Protein AF-A0A1W1HE31-F1 (afdb_monomer)

Mean predicted aligned error: 16.18 Å

Sequence (162 aa):
MKKTIINVISLLFVLGFSGVALGATLNSGVHISDYPSPNDWETTVEGMLTGVDLVFIAKEEFDDDVKSGKSKLSQLVYYYTVKAGNDFALYEISGGLYDVSWANETIKNPNNTNNNLKDVSHVTFWGIPTPTNPVPIPASVLLLGSGLIGVVGLGKKRKESA

Organism: NCBI:txid1246637

Secondary structure (DSSP, 8-state):
-HHHHHHHHHHHHHHHHHTSSSSSSS-----------TT-----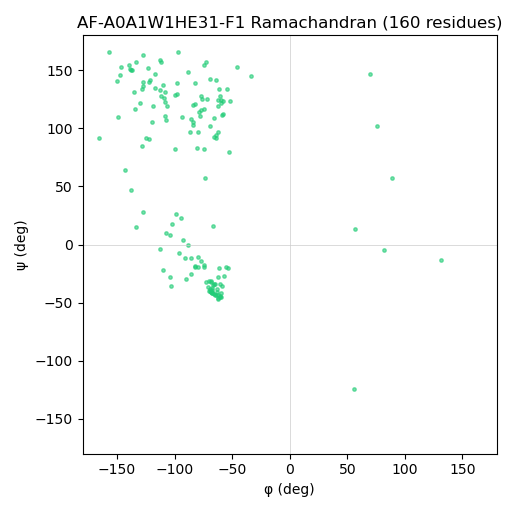-----TT-----------STT--EEEEEEEEEEEEEEEEETTEEEEEEEEEEEEEEEEE-TT-B-TT-SS--BPPEEEEEEEE-----SPPPPPHHHHHHHHHHHHHHHHHHHTTS--

Structure (mmCIF, N/CA/C/O backbone):
data_AF-A0A1W1HE31-F1
#
_entry.id   AF-A0A1W1HE31-F1
#
loop_
_atom_site.group_PDB
_atom_site.id
_atom_site.type_symbol
_atom_site.label_atom_id
_atom_site.label_alt_id
_atom_site.label_comp_id
_atom_site.label_asym_id
_atom_site.label_entity_id
_atom_site.label_seq_id
_atom_site.pdbx_PDB_ins_code
_atom_site.Cartn_x
_atom_site.Cartn_y
_atom_site.Cartn_z
_atom_site.occupancy
_atom_site.B_iso_or_equiv
_atom_site.auth_seq_id
_atom_site.auth_comp_id
_atom_site.auth_asym_id
_atom_site.auth_atom_id
_atom_site.pdbx_PDB_model_num
ATOM 1 N N . MET A 1 1 ? -51.833 -4.818 19.720 1.00 56.28 1 MET A N 1
ATOM 2 C CA . MET A 1 1 ? -50.991 -3.624 19.459 1.00 56.28 1 MET A CA 1
ATOM 3 C C . MET A 1 1 ? -49.615 -3.656 20.130 1.00 56.28 1 MET A C 1
ATOM 5 O O . MET A 1 1 ? -48.650 -3.334 19.456 1.00 56.28 1 MET A O 1
ATOM 9 N N . LYS A 1 2 ? -49.461 -4.081 21.398 1.00 58.66 2 LYS A N 1
ATOM 10 C CA . LYS A 1 2 ? -48.144 -4.069 22.084 1.00 58.66 2 LYS A CA 1
ATOM 11 C C . LYS A 1 2 ? -47.050 -4.936 21.427 1.00 58.66 2 LYS A C 1
ATOM 13 O O . LYS A 1 2 ? -45.895 -4.537 21.418 1.00 58.66 2 LYS A O 1
ATOM 18 N N . LYS A 1 3 ? -47.404 -6.081 20.829 1.00 65.06 3 LYS A N 1
ATOM 19 C CA . LYS A 1 3 ? -46.437 -6.972 20.150 1.00 65.06 3 LYS A CA 1
ATOM 20 C C . LYS A 1 3 ? -45.878 -6.384 18.846 1.00 65.06 3 LYS A C 1
ATOM 22 O O . LYS A 1 3 ? -44.723 -6.611 18.518 1.00 65.06 3 LYS A O 1
ATOM 27 N N . THR A 1 4 ? -46.672 -5.585 18.138 1.00 70.06 4 THR A N 1
ATOM 28 C CA . THR A 1 4 ? -46.269 -4.964 16.869 1.00 70.06 4 THR A CA 1
ATOM 29 C C . THR A 1 4 ? -45.229 -3.864 17.089 1.00 70.06 4 THR A C 1
ATOM 31 O O . THR A 1 4 ? -44.281 -3.757 16.324 1.00 70.06 4 THR A O 1
ATOM 34 N N . ILE A 1 5 ? -45.352 -3.102 18.182 1.00 79.19 5 ILE A N 1
ATOM 35 C CA . ILE A 1 5 ? -44.411 -2.027 18.535 1.00 79.19 5 ILE A CA 1
ATOM 36 C C . ILE A 1 5 ? -43.026 -2.591 18.895 1.00 79.19 5 ILE A C 1
ATOM 38 O O . ILE A 1 5 ? -42.015 -2.031 18.485 1.00 79.19 5 ILE A O 1
ATOM 42 N N . ILE A 1 6 ? -42.969 -3.728 19.598 1.00 79.25 6 ILE A N 1
ATOM 43 C CA . ILE A 1 6 ? -41.698 -4.368 19.983 1.00 79.25 6 ILE A CA 1
ATOM 44 C C . ILE A 1 6 ? -40.931 -4.857 18.745 1.00 79.25 6 ILE A C 1
ATOM 46 O O . ILE A 1 6 ? -39.733 -4.610 18.632 1.00 79.25 6 ILE A O 1
ATOM 50 N N . ASN A 1 7 ? -41.624 -5.458 17.772 1.00 72.44 7 ASN A N 1
ATOM 51 C CA . ASN A 1 7 ? -40.980 -5.945 16.549 1.00 72.44 7 ASN A CA 1
ATOM 52 C C . ASN A 1 7 ? -40.432 -4.808 15.668 1.00 72.44 7 ASN A C 1
ATOM 54 O O . ASN A 1 7 ? -39.374 -4.965 15.063 1.00 72.44 7 ASN A O 1
ATOM 58 N N . VAL A 1 8 ? -41.107 -3.654 15.622 1.00 75.50 8 VAL A N 1
ATOM 59 C CA . VAL A 1 8 ? -40.638 -2.484 14.853 1.00 75.50 8 VAL A CA 1
ATOM 60 C C . VAL A 1 8 ? -39.387 -1.862 15.484 1.00 75.50 8 VAL A C 1
ATOM 62 O O . VAL A 1 8 ? -38.461 -1.489 14.766 1.00 75.50 8 VAL A O 1
ATOM 65 N N . ILE A 1 9 ? -39.311 -1.809 16.818 1.00 75.62 9 ILE A N 1
ATOM 66 C CA . ILE A 1 9 ? -38.134 -1.286 17.530 1.00 75.62 9 ILE A CA 1
ATOM 67 C C . ILE A 1 9 ? -36.919 -2.205 17.333 1.00 75.62 9 ILE A C 1
ATOM 69 O O . ILE A 1 9 ? -35.824 -1.709 17.072 1.00 75.62 9 ILE A O 1
ATOM 73 N N . SER A 1 10 ? -37.099 -3.530 17.383 1.00 67.69 10 SER A N 1
ATOM 74 C CA . SER A 1 10 ? -36.009 -4.477 17.106 1.00 67.69 10 SER A CA 1
ATOM 75 C C . SER A 1 10 ? -35.494 -4.381 15.666 1.00 67.69 10 SER A C 1
ATOM 77 O O . SER A 1 10 ? -34.286 -4.446 15.458 1.00 67.69 10 SER A O 1
ATOM 79 N N . LEU A 1 11 ? -36.373 -4.166 14.679 1.00 69.44 11 LEU A N 1
ATOM 80 C CA . LEU A 1 11 ? -35.968 -4.018 13.276 1.00 69.44 11 LEU A CA 1
ATOM 81 C C . LEU A 1 11 ? -35.155 -2.732 13.041 1.00 69.44 1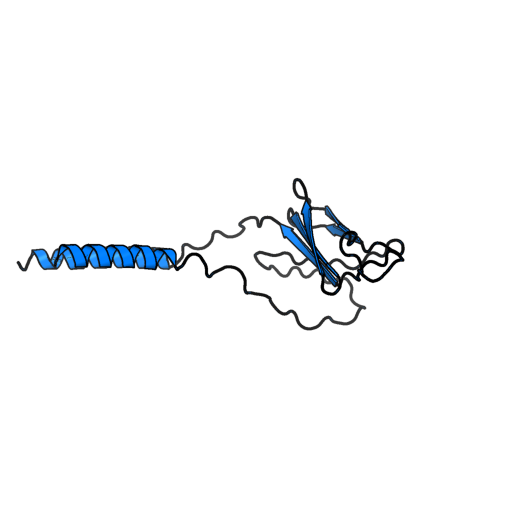1 LEU A C 1
ATOM 83 O O . LEU A 1 11 ? -34.143 -2.760 12.344 1.00 69.44 11 LEU A O 1
ATOM 87 N N . LEU A 1 12 ? -35.552 -1.619 13.669 1.00 68.44 12 LEU A N 1
ATOM 88 C CA . LEU A 1 12 ? -34.818 -0.349 13.596 1.00 68.44 12 LEU A CA 1
ATOM 89 C C . LEU A 1 12 ? -33.441 -0.428 14.267 1.00 68.44 12 LEU A C 1
ATOM 91 O O . LEU A 1 12 ? -32.493 0.181 13.778 1.00 68.44 12 LEU A O 1
ATOM 95 N N . PHE A 1 13 ? -33.303 -1.207 15.343 1.00 66.94 13 PHE A N 1
ATOM 96 C CA . PHE A 1 13 ? -32.012 -1.408 16.007 1.00 66.94 13 PHE A CA 1
ATOM 97 C C . PHE A 1 13 ? -31.039 -2.221 15.140 1.00 66.94 13 PHE A C 1
ATOM 99 O O . PHE A 1 13 ? -29.862 -1.882 15.056 1.00 66.94 13 PHE A O 1
ATOM 106 N N . VAL A 1 14 ? -31.527 -3.251 14.440 1.00 65.19 14 VAL A N 1
ATOM 107 C CA . VAL A 1 14 ? -30.702 -4.056 13.522 1.00 65.19 14 VAL A CA 1
ATOM 108 C C . VAL A 1 14 ? 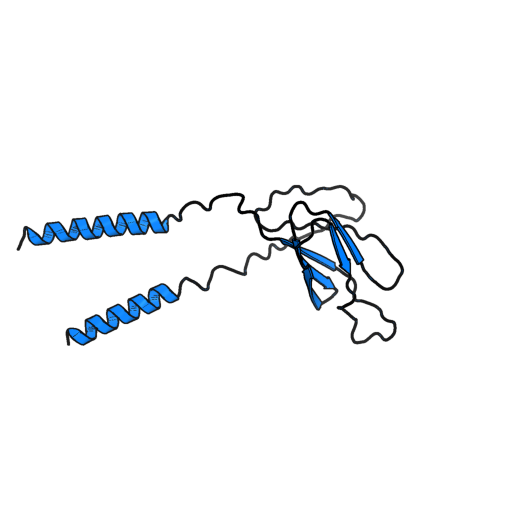-30.255 -3.230 12.310 1.00 65.19 14 VAL A C 1
ATOM 110 O O . VAL A 1 14 ? -29.084 -3.277 11.941 1.00 65.19 14 VAL A O 1
ATOM 113 N N . LEU A 1 15 ? -31.148 -2.412 11.741 1.00 55.72 15 LEU A N 1
ATOM 114 C CA . LEU A 1 15 ? -30.829 -1.557 10.590 1.00 55.72 15 LEU A CA 1
ATOM 115 C C . LEU A 1 15 ? -29.932 -0.361 10.954 1.00 55.72 15 LEU A C 1
ATOM 117 O O . LEU A 1 15 ? -29.098 0.050 10.149 1.00 55.72 15 LEU A O 1
ATOM 121 N N . GLY A 1 16 ? -30.058 0.176 12.173 1.00 55.78 16 GLY A N 1
ATOM 122 C CA . GLY A 1 16 ? -29.207 1.262 12.667 1.00 55.78 16 GLY A CA 1
ATOM 123 C C . GLY A 1 16 ? -27.751 0.842 12.898 1.00 55.78 16 GLY A C 1
ATOM 124 O O . GLY A 1 16 ? -26.846 1.646 12.689 1.00 55.78 16 GLY A O 1
ATOM 125 N N . PHE A 1 17 ? -27.506 -0.421 13.269 1.00 52.56 17 PHE A N 1
ATOM 126 C CA . PHE A 1 17 ? -26.148 -0.942 13.464 1.00 52.56 17 PHE A CA 1
ATOM 127 C C . PHE A 1 17 ? -25.487 -1.452 12.175 1.00 52.56 17 PHE A C 1
ATOM 129 O O . PHE A 1 17 ? -24.262 -1.409 12.076 1.00 52.56 17 PHE A O 1
ATOM 136 N N . SER A 1 18 ? -26.247 -1.870 11.156 1.00 47.78 18 SER A N 1
ATOM 137 C CA . SER A 1 18 ? -25.666 -2.323 9.880 1.00 47.78 18 SER A CA 1
ATOM 138 C C . SER A 1 18 ? -25.195 -1.186 8.959 1.00 47.78 18 SER A C 1
ATOM 140 O O . SER A 1 18 ? -24.469 -1.444 8.005 1.00 47.78 18 SER A O 1
ATOM 142 N N . GLY A 1 19 ? -25.593 0.066 9.220 1.00 44.38 19 GLY A N 1
ATOM 143 C CA . GLY A 1 19 ? -25.302 1.212 8.345 1.00 44.38 19 GLY A CA 1
ATOM 144 C C . GLY A 1 19 ? -23.954 1.913 8.564 1.00 44.38 19 GLY A C 1
ATOM 145 O O . GLY A 1 19 ? -23.565 2.727 7.734 1.00 44.38 19 GLY A O 1
ATOM 146 N N . VAL A 1 20 ? -23.227 1.623 9.649 1.00 50.03 20 VAL A N 1
ATOM 147 C CA . VAL A 1 20 ? -21.990 2.360 10.004 1.00 50.03 20 VAL A CA 1
ATOM 148 C C . VAL A 1 20 ? -20.711 1.649 9.525 1.00 50.03 20 VAL A C 1
ATOM 150 O O . VAL A 1 20 ? -19.628 2.222 9.567 1.00 50.03 20 VAL A O 1
ATOM 153 N N . ALA A 1 21 ? -20.809 0.426 8.998 1.00 47.12 21 ALA A N 1
ATOM 154 C CA . ALA A 1 21 ? -19.635 -0.360 8.602 1.00 47.12 21 ALA A CA 1
ATOM 155 C C . ALA A 1 21 ? -19.146 -0.129 7.155 1.00 47.12 21 ALA A C 1
ATOM 157 O O . ALA A 1 21 ? -18.163 -0.746 6.757 1.00 47.12 21 ALA A O 1
ATOM 158 N N . LEU A 1 22 ? -19.791 0.738 6.362 1.00 45.88 22 LEU A N 1
ATOM 159 C CA . LEU A 1 22 ? -19.511 0.851 4.919 1.00 45.88 22 LEU A CA 1
ATOM 160 C C . LEU A 1 22 ? -19.197 2.275 4.425 1.00 45.88 22 LEU A C 1
ATOM 162 O O . LEU A 1 22 ? -19.475 2.606 3.277 1.00 45.88 22 LEU A O 1
ATOM 166 N N . GLY A 1 23 ? -18.643 3.135 5.284 1.00 44.66 23 GLY A N 1
ATOM 167 C CA . GLY A 1 23 ? -18.407 4.549 4.951 1.00 44.66 23 GLY A CA 1
ATOM 168 C C . GLY A 1 23 ? -17.031 5.103 5.310 1.00 44.66 23 GLY A C 1
ATOM 169 O O . GLY A 1 23 ? -16.881 6.318 5.365 1.00 44.66 23 GLY A O 1
ATOM 170 N N . ALA A 1 24 ? -16.039 4.256 5.596 1.00 46.16 24 ALA A N 1
ATOM 171 C CA . ALA A 1 24 ? -14.730 4.717 6.059 1.00 46.16 24 ALA A CA 1
ATOM 172 C C . ALA A 1 24 ? -13.556 3.966 5.423 1.00 46.16 24 ALA A C 1
ATOM 174 O O . ALA A 1 24 ? -12.634 3.568 6.116 1.00 46.16 24 ALA A O 1
AT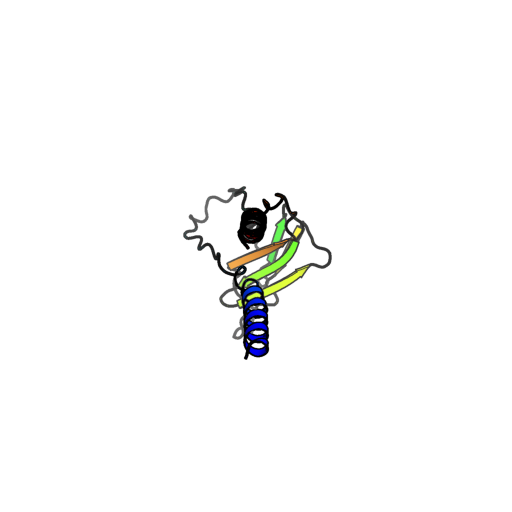OM 175 N N . THR A 1 25 ? -13.558 3.790 4.106 1.00 48.12 25 THR A N 1
ATOM 176 C CA . THR A 1 25 ? -12.314 3.607 3.345 1.00 48.12 25 THR A CA 1
ATOM 177 C C . THR A 1 25 ? -12.555 4.172 1.954 1.00 48.12 25 THR A C 1
ATOM 179 O O . THR A 1 25 ? -13.623 3.921 1.408 1.00 48.12 25 THR A O 1
ATOM 182 N N . LEU A 1 26 ? -11.568 4.852 1.370 1.00 41.62 26 LEU A N 1
ATOM 183 C CA . LEU A 1 26 ? -11.598 5.496 0.046 1.00 41.62 26 LEU A CA 1
ATOM 184 C C . LEU A 1 26 ? -12.094 6.951 0.026 1.00 41.62 26 LEU A C 1
ATOM 186 O O . LEU A 1 26 ? -13.002 7.267 -0.728 1.00 41.62 26 LEU A O 1
ATOM 190 N N . ASN A 1 27 ? -11.468 7.862 0.779 1.00 48.38 27 ASN A N 1
ATOM 191 C CA . ASN A 1 27 ? -11.116 9.162 0.188 1.00 48.38 27 ASN A CA 1
ATOM 192 C C . ASN A 1 27 ? -10.116 9.941 1.055 1.00 48.38 27 ASN A C 1
ATOM 194 O O . ASN A 1 27 ? -10.493 10.740 1.907 1.00 48.38 27 ASN A O 1
ATOM 198 N N . SER A 1 28 ? -8.830 9.760 0.793 1.00 42.91 28 SER A N 1
ATOM 199 C CA . SER A 1 28 ? -7.868 10.841 1.006 1.00 42.91 28 SER A CA 1
ATOM 200 C C . SER A 1 28 ? -6.831 10.765 -0.103 1.00 42.91 28 SER A C 1
ATOM 202 O O . SER A 1 28 ? -5.662 10.460 0.125 1.00 42.91 28 SER A O 1
ATOM 204 N N . GLY A 1 29 ? -7.293 10.983 -1.337 1.00 36.38 29 GLY A N 1
ATOM 205 C CA . GLY A 1 29 ? -6.404 11.371 -2.421 1.00 36.38 29 GLY A CA 1
ATOM 206 C C . GLY A 1 29 ? -5.817 12.733 -2.074 1.00 36.38 29 GLY A C 1
ATOM 207 O O . GLY A 1 29 ? -6.433 13.763 -2.339 1.00 36.38 29 GLY A O 1
ATOM 208 N N . VAL A 1 30 ? -4.662 12.733 -1.411 1.00 37.09 30 VAL A N 1
ATOM 209 C CA . VAL A 1 30 ? -3.851 13.935 -1.245 1.00 37.09 30 VAL A CA 1
ATOM 210 C C . VAL A 1 30 ? -3.362 14.311 -2.639 1.00 37.09 30 VAL A C 1
ATOM 212 O O . VAL A 1 30 ? -2.554 13.610 -3.242 1.00 37.09 30 VAL A O 1
ATOM 215 N N . HIS A 1 31 ? -3.907 15.402 -3.170 1.00 40.50 31 HIS A N 1
ATOM 216 C CA . HIS A 1 31 ? -3.380 16.065 -4.352 1.00 40.50 31 HIS A CA 1
ATOM 217 C C . HIS A 1 31 ? -2.047 16.709 -3.955 1.00 40.50 31 HIS A C 1
ATOM 219 O O . HIS A 1 31 ? -2.033 17.743 -3.289 1.00 40.50 31 HIS A O 1
ATOM 225 N N . ILE A 1 32 ? -0.930 16.081 -4.323 1.00 37.94 32 ILE A N 1
ATOM 226 C CA . ILE A 1 32 ? 0.387 16.716 -4.238 1.00 37.94 32 ILE A CA 1
ATOM 227 C C . ILE A 1 32 ? 0.554 17.535 -5.519 1.00 37.94 32 ILE A C 1
ATOM 229 O O . ILE A 1 32 ? 0.692 16.987 -6.612 1.00 37.94 32 ILE A O 1
ATOM 233 N N . SER A 1 33 ? 0.421 18.850 -5.363 1.00 44.62 33 SER A N 1
ATOM 234 C CA . SER A 1 33 ? 0.725 19.861 -6.373 1.00 44.62 33 SER A CA 1
ATOM 235 C C . SER A 1 33 ? 2.225 20.146 -6.364 1.00 44.62 33 SER A C 1
ATOM 237 O O . SER A 1 33 ? 2.811 20.284 -5.293 1.00 44.62 33 SER A O 1
ATOM 239 N N . ASP A 1 34 ? 2.768 20.282 -7.572 1.00 40.94 34 ASP A N 1
ATOM 240 C CA . ASP A 1 34 ? 4.034 20.917 -7.956 1.00 40.94 34 ASP A CA 1
ATOM 241 C C . ASP A 1 34 ? 5.347 20.161 -7.687 1.00 40.94 34 ASP A C 1
ATOM 243 O O . ASP A 1 34 ? 5.917 20.159 -6.598 1.00 40.94 34 ASP A O 1
ATOM 247 N N . TYR A 1 35 ? 5.871 19.579 -8.771 1.00 42.91 35 TYR A N 1
ATOM 248 C CA . TYR A 1 35 ? 7.250 19.109 -8.887 1.00 42.91 35 TYR A CA 1
ATOM 249 C C . TYR A 1 35 ? 8.206 20.294 -9.113 1.00 42.91 35 TYR A C 1
ATOM 251 O O . TYR A 1 35 ? 8.006 21.049 -10.072 1.00 42.91 35 TYR A O 1
ATOM 259 N N . PRO A 1 36 ? 9.279 20.446 -8.315 1.00 41.78 36 PRO A N 1
ATOM 260 C CA . PRO A 1 36 ? 10.406 21.282 -8.690 1.00 41.78 36 PRO A CA 1
ATOM 261 C C . PRO A 1 36 ? 11.247 20.628 -9.801 1.00 41.78 36 PRO A C 1
ATOM 263 O O . PRO A 1 36 ? 11.224 19.421 -10.031 1.00 41.78 36 PRO A O 1
ATOM 266 N N . SER A 1 37 ? 11.955 21.506 -10.506 1.00 46.75 37 SER A N 1
ATOM 267 C CA . SER A 1 37 ? 12.809 21.300 -11.679 1.00 46.75 37 SER A CA 1
ATOM 268 C C . SER A 1 37 ? 13.782 20.099 -11.591 1.00 46.75 37 SER A C 1
ATOM 270 O O . SER A 1 37 ? 14.250 19.793 -10.498 1.00 46.75 37 SER A O 1
ATOM 272 N N . PRO A 1 38 ? 14.188 19.486 -12.729 1.00 47.28 38 PRO A N 1
ATOM 273 C CA . PRO A 1 38 ? 14.882 18.184 -12.812 1.00 47.28 38 PRO A CA 1
ATOM 274 C C . PRO A 1 38 ? 16.311 18.071 -12.237 1.00 47.28 38 PRO A C 1
ATOM 276 O O . PRO A 1 38 ? 17.018 17.130 -12.590 1.00 47.28 38 PRO A O 1
ATOM 279 N N . ASN A 1 39 ? 16.781 19.006 -11.408 1.00 49.38 39 ASN A N 1
ATOM 280 C CA . ASN A 1 39 ? 18.221 19.169 -11.170 1.00 49.38 39 ASN A CA 1
ATOM 281 C C . ASN A 1 39 ? 18.701 18.806 -9.752 1.00 49.38 39 ASN A C 1
ATOM 283 O O . ASN A 1 39 ? 19.909 18.780 -9.545 1.00 49.38 39 ASN A O 1
ATOM 287 N N . ASP A 1 40 ? 17.811 18.454 -8.820 1.00 45.78 40 ASP A N 1
ATOM 288 C CA . ASP A 1 40 ? 18.176 18.145 -7.428 1.00 45.78 40 ASP A CA 1
ATOM 289 C C . ASP A 1 40 ? 17.719 16.717 -7.062 1.00 45.78 40 ASP A C 1
ATOM 291 O O . ASP A 1 40 ? 16.581 16.505 -6.652 1.00 45.78 40 ASP A O 1
ATOM 295 N N . TRP A 1 41 ? 18.570 15.703 -7.270 1.00 51.72 41 TRP A N 1
ATOM 296 C CA . TRP A 1 41 ? 18.173 14.279 -7.228 1.00 51.72 41 TRP A CA 1
ATOM 297 C C . TRP A 1 41 ? 18.532 13.504 -5.950 1.00 51.72 41 TRP A C 1
ATOM 299 O O . TRP A 1 41 ? 18.434 12.282 -5.931 1.00 51.72 41 TRP A O 1
ATOM 309 N N . GLU A 1 42 ? 18.834 14.174 -4.842 1.00 43.00 42 GLU A N 1
ATOM 310 C CA . GLU A 1 42 ? 18.869 13.516 -3.529 1.00 43.00 42 GLU A CA 1
ATOM 311 C C . GLU A 1 42 ? 18.027 14.298 -2.527 1.00 43.00 42 GLU A C 1
ATOM 313 O O . GLU A 1 42 ? 18.505 15.138 -1.770 1.00 43.00 42 GLU A O 1
ATOM 318 N N . THR A 1 43 ? 16.726 14.023 -2.515 1.00 45.00 43 THR A N 1
ATOM 319 C CA . THR A 1 43 ? 15.901 14.321 -1.345 1.00 45.00 43 THR A CA 1
ATOM 320 C C . THR A 1 43 ? 15.204 13.040 -0.930 1.00 45.00 43 THR A C 1
ATOM 322 O O . THR A 1 43 ? 14.128 12.700 -1.418 1.00 45.00 43 THR A O 1
ATOM 325 N N . THR A 1 44 ? 15.842 12.300 -0.025 1.00 41.84 44 THR A N 1
ATOM 326 C CA . THR A 1 44 ? 15.170 11.271 0.765 1.00 41.84 44 THR A CA 1
ATOM 327 C C . THR A 1 44 ? 14.108 11.984 1.592 1.00 41.84 44 THR A C 1
ATOM 329 O O . THR A 1 44 ? 14.401 12.590 2.622 1.00 41.84 44 THR A O 1
ATOM 332 N N . VAL A 1 45 ? 12.867 11.989 1.110 1.00 43.91 45 VAL A N 1
ATOM 333 C CA . VAL A 1 45 ? 11.733 12.464 1.897 1.00 43.91 45 VAL A CA 1
ATOM 334 C C . VAL A 1 45 ? 11.430 11.378 2.927 1.00 43.91 45 VAL A C 1
ATOM 336 O O . VAL A 1 45 ? 10.537 10.561 2.743 1.00 43.91 45 VAL A O 1
ATOM 339 N N . GLU A 1 46 ? 12.173 11.371 4.036 1.00 44.38 46 GLU A N 1
ATOM 340 C CA . GLU A 1 46 ? 11.787 10.670 5.269 1.00 44.38 46 GLU A CA 1
ATOM 341 C C . GLU A 1 46 ? 10.647 11.445 5.954 1.00 44.38 46 GLU A C 1
ATOM 343 O O . GLU A 1 46 ? 10.729 11.918 7.087 1.00 44.38 46 GLU A O 1
ATOM 348 N N . GLY A 1 47 ? 9.558 11.646 5.215 1.00 40.66 47 GLY A N 1
ATOM 349 C CA . GLY A 1 47 ? 8.307 12.158 5.736 1.00 40.66 47 GLY A CA 1
ATOM 350 C C . GLY A 1 47 ? 7.511 10.981 6.262 1.00 40.66 47 GLY A C 1
ATOM 351 O O . GLY A 1 47 ? 6.856 10.291 5.492 1.00 40.66 47 GLY A O 1
ATOM 352 N N . MET A 1 48 ? 7.596 10.759 7.571 1.00 38.97 48 MET A N 1
ATOM 353 C CA . MET A 1 48 ? 6.872 9.764 8.363 1.00 38.97 48 MET A CA 1
ATOM 354 C C . MET A 1 48 ? 5.346 9.849 8.132 1.00 38.97 48 MET A C 1
ATOM 356 O O . MET A 1 48 ? 4.602 10.419 8.929 1.00 38.97 48 MET A O 1
ATOM 360 N N . LEU A 1 49 ? 4.865 9.286 7.022 1.00 43.53 49 LEU A N 1
ATOM 361 C CA . LEU A 1 49 ? 3.453 9.096 6.723 1.00 43.53 49 LEU A CA 1
ATOM 362 C C . LEU A 1 49 ? 3.062 7.701 7.193 1.00 43.53 49 LEU A C 1
ATOM 364 O O . LEU A 1 49 ? 3.471 6.674 6.657 1.00 43.53 49 LEU A O 1
ATOM 368 N N . THR A 1 50 ? 2.267 7.679 8.252 1.00 48.91 50 THR A N 1
ATOM 369 C CA . THR A 1 50 ? 1.671 6.469 8.801 1.00 48.91 50 THR A CA 1
ATOM 370 C C . THR A 1 50 ? 0.711 5.861 7.773 1.00 48.91 50 THR A C 1
ATOM 372 O O . THR A 1 50 ? -0.454 6.233 7.691 1.00 48.91 50 THR A O 1
ATOM 375 N N . GLY A 1 51 ? 1.207 4.916 6.971 1.00 48.22 51 GLY A N 1
ATOM 376 C CA . GLY A 1 51 ? 0.365 3.952 6.256 1.00 48.22 51 GLY A CA 1
ATOM 377 C C . GLY A 1 51 ? 0.625 3.749 4.765 1.00 48.22 51 GLY A C 1
ATOM 378 O O . GLY A 1 51 ? 0.134 2.756 4.239 1.00 48.22 51 GLY A O 1
ATOM 379 N N . VAL A 1 52 ? 1.390 4.603 4.078 1.00 43.97 52 VAL A N 1
ATOM 380 C CA . VAL A 1 52 ? 1.779 4.384 2.671 1.00 43.97 52 VAL A CA 1
ATOM 381 C C . VAL A 1 52 ? 3.149 5.020 2.438 1.00 43.97 52 VAL A C 1
ATOM 383 O O . VAL A 1 52 ? 3.267 6.242 2.445 1.00 43.97 52 VAL A O 1
ATOM 386 N N . ASP A 1 53 ? 4.178 4.193 2.245 1.00 43.47 53 ASP A N 1
ATOM 387 C CA . ASP A 1 53 ? 5.512 4.651 1.844 1.00 43.47 53 ASP A CA 1
ATOM 388 C C . ASP A 1 53 ? 5.484 4.904 0.328 1.00 43.47 53 ASP A C 1
ATOM 390 O O . ASP A 1 53 ? 5.535 3.973 -0.482 1.00 43.47 53 ASP A O 1
ATOM 394 N N . LEU A 1 54 ? 5.275 6.163 -0.065 1.00 45.31 54 LEU A N 1
ATOM 395 C CA . LEU A 1 54 ? 5.353 6.583 -1.463 1.00 45.31 54 LEU A CA 1
ATOM 396 C C . LEU A 1 54 ? 6.826 6.780 -1.822 1.00 45.31 54 LEU A C 1
ATOM 398 O O . LEU A 1 54 ? 7.344 7.894 -1.791 1.00 45.31 54 LEU A O 1
ATOM 402 N N . VAL A 1 55 ? 7.503 5.686 -2.164 1.00 47.94 55 VAL A N 1
ATOM 403 C CA . VAL A 1 55 ? 8.865 5.762 -2.695 1.00 47.94 55 VAL A CA 1
ATOM 404 C C . VAL A 1 55 ? 8.787 6.179 -4.164 1.00 47.94 55 VAL A C 1
ATOM 406 O O . VAL A 1 55 ? 8.321 5.424 -5.019 1.00 47.94 55 VAL A O 1
ATOM 409 N N . PHE A 1 56 ? 9.224 7.401 -4.461 1.00 45.06 56 PHE A N 1
ATOM 410 C CA . PHE A 1 56 ? 9.378 7.895 -5.828 1.00 45.06 56 PHE A CA 1
ATOM 411 C C . PHE A 1 56 ? 10.737 7.423 -6.358 1.00 45.06 56 PHE A C 1
ATOM 413 O O . PHE A 1 56 ? 11.772 7.960 -5.972 1.00 45.06 56 PHE A O 1
ATOM 420 N N . ILE A 1 57 ? 10.753 6.393 -7.211 1.00 46.16 57 ILE A N 1
ATOM 421 C CA . ILE A 1 57 ? 11.995 5.920 -7.844 1.00 46.16 57 ILE A CA 1
ATOM 422 C C . ILE A 1 57 ? 12.309 6.781 -9.064 1.00 46.16 57 ILE A C 1
ATOM 424 O O . ILE A 1 57 ? 11.521 6.840 -10.011 1.00 46.16 57 ILE A O 1
ATOM 428 N N . ALA A 1 58 ? 13.482 7.414 -9.049 1.00 41.12 58 ALA A N 1
ATOM 429 C CA . ALA A 1 58 ? 14.078 8.039 -10.220 1.00 41.12 58 ALA A CA 1
ATOM 430 C C . ALA A 1 58 ? 14.352 6.985 -11.310 1.00 41.12 58 ALA A C 1
ATOM 432 O O . ALA A 1 58 ? 14.855 5.897 -11.045 1.00 41.12 58 ALA A O 1
ATOM 433 N N . LYS A 1 59 ? 13.979 7.320 -12.545 1.00 44.03 59 LYS A N 1
ATOM 434 C CA . LYS A 1 59 ? 14.068 6.482 -13.747 1.00 44.03 59 LYS A CA 1
ATOM 435 C C . LYS A 1 59 ? 15.521 6.034 -14.007 1.00 44.03 59 LYS A C 1
ATOM 437 O O . LYS A 1 59 ? 16.343 6.862 -14.381 1.00 44.03 59 LYS A O 1
ATOM 442 N N . GLU A 1 60 ? 15.825 4.742 -13.869 1.00 49.47 60 GLU A N 1
ATOM 443 C CA . GLU A 1 60 ? 17.008 4.140 -14.507 1.00 49.47 60 GLU A CA 1
ATOM 444 C C . GLU A 1 60 ? 16.636 3.775 -15.950 1.00 49.47 60 GLU A C 1
ATOM 446 O O . GLU A 1 60 ? 15.689 3.025 -16.187 1.00 49.47 60 GLU A O 1
ATOM 451 N N . GLU A 1 61 ? 17.338 4.346 -16.929 1.00 45.28 61 GLU A N 1
ATOM 452 C CA . GLU A 1 61 ? 17.147 4.009 -18.340 1.00 45.28 61 GLU A CA 1
ATOM 453 C C . GLU A 1 61 ? 17.819 2.671 -18.664 1.00 45.28 61 GLU A C 1
ATOM 455 O O . GLU A 1 61 ? 19.038 2.537 -18.592 1.00 45.28 61 GLU A O 1
ATOM 460 N N . PHE A 1 62 ? 17.000 1.690 -19.041 1.00 47.97 62 PHE A N 1
ATOM 461 C CA . PHE A 1 62 ? 17.412 0.485 -19.758 1.00 47.97 62 PHE A CA 1
ATOM 462 C C . PHE A 1 62 ? 16.818 0.508 -21.177 1.00 47.97 62 PHE A C 1
ATOM 464 O O . PHE A 1 62 ? 15.851 1.234 -21.422 1.00 47.97 62 PHE A O 1
ATOM 471 N N . ASP A 1 63 ? 17.443 -0.269 -22.070 1.00 48.53 63 ASP A N 1
ATOM 472 C CA . ASP A 1 63 ? 17.209 -0.387 -23.521 1.00 48.53 63 ASP A CA 1
ATOM 473 C C . ASP A 1 63 ? 15.748 -0.223 -23.991 1.00 48.53 63 ASP A C 1
ATOM 475 O O . ASP A 1 63 ? 14.788 -0.669 -23.359 1.00 48.53 63 ASP A O 1
ATOM 479 N N . ASP A 1 64 ? 15.623 0.389 -25.169 1.00 56.75 64 ASP A N 1
ATOM 480 C CA . ASP A 1 64 ? 14.620 1.390 -25.559 1.00 56.75 64 ASP A CA 1
ATOM 481 C C . ASP A 1 64 ? 13.115 1.091 -25.373 1.00 56.75 64 ASP A C 1
ATOM 483 O O . ASP A 1 64 ? 12.334 2.044 -25.244 1.00 56.75 64 ASP A O 1
ATOM 487 N N . ASP A 1 65 ? 12.665 -0.158 -25.248 1.00 65.94 65 ASP A N 1
ATOM 488 C CA . ASP A 1 65 ? 11.231 -0.471 -25.382 1.00 65.94 65 ASP A CA 1
ATOM 489 C C . ASP A 1 65 ? 10.493 -0.754 -24.064 1.00 65.94 65 ASP A C 1
ATOM 491 O O . ASP A 1 65 ? 9.294 -0.473 -23.964 1.00 65.94 65 ASP A O 1
ATOM 495 N N . VAL A 1 66 ? 11.176 -1.255 -23.027 1.00 73.69 66 VAL A N 1
ATOM 496 C CA . VAL A 1 66 ? 10.536 -1.592 -21.742 1.00 73.69 66 VAL A CA 1
ATOM 497 C C . VAL A 1 66 ? 10.895 -0.569 -20.675 1.00 73.69 66 VAL A C 1
ATOM 499 O O . VAL A 1 66 ? 12.057 -0.411 -20.314 1.00 73.69 66 VAL A O 1
ATOM 502 N N . LYS A 1 67 ? 9.890 0.124 -20.123 1.00 81.62 67 LYS A N 1
ATOM 503 C CA . LYS A 1 67 ? 10.121 1.015 -18.980 1.00 81.62 67 LYS A CA 1
ATOM 504 C C . LYS A 1 67 ? 10.039 0.184 -17.705 1.00 81.62 67 LYS A C 1
ATOM 506 O O . LYS A 1 67 ? 8.964 -0.253 -17.288 1.00 81.62 67 LYS A O 1
ATOM 511 N N . SER A 1 68 ? 11.199 -0.032 -17.102 1.00 85.56 68 SER A N 1
ATOM 512 C CA . SER A 1 68 ? 11.365 -0.780 -15.860 1.00 85.56 68 SER A CA 1
ATOM 513 C C . SER A 1 68 ? 12.158 0.013 -14.832 1.00 85.56 68 SER A C 1
ATOM 515 O O . SER A 1 68 ? 12.865 0.955 -15.179 1.00 85.56 68 SER A O 1
ATOM 517 N N . GLY A 1 69 ? 12.084 -0.403 -13.572 1.00 85.69 69 GLY A N 1
ATOM 518 C CA . GLY A 1 69 ? 12.907 0.155 -12.506 1.00 85.69 69 GLY A CA 1
ATOM 519 C C . GLY A 1 69 ? 13.072 -0.806 -11.338 1.00 85.69 69 GLY A C 1
ATOM 520 O O . GLY A 1 69 ? 12.351 -1.802 -11.217 1.00 85.69 69 GLY A O 1
ATOM 521 N N . LYS A 1 70 ? 14.037 -0.498 -10.470 1.00 88.00 70 LYS A N 1
ATOM 522 C CA . LYS A 1 70 ? 14.313 -1.235 -9.234 1.00 88.00 70 LYS A CA 1
ATOM 523 C C . LYS A 1 70 ? 14.186 -0.313 -8.036 1.00 88.00 70 LYS A C 1
ATOM 525 O O . LYS A 1 70 ? 14.577 0.845 -8.090 1.00 88.00 70 LYS A O 1
ATOM 530 N N . SER A 1 71 ? 13.631 -0.848 -6.959 1.00 84.62 71 SER A N 1
ATOM 531 C CA . SER A 1 71 ? 13.310 -0.092 -5.752 1.00 84.62 71 SER A CA 1
ATOM 532 C C . SER A 1 71 ? 13.747 -0.884 -4.537 1.00 84.62 71 SER A C 1
ATOM 534 O O . SER A 1 71 ? 13.406 -2.063 -4.440 1.00 84.62 71 SER A O 1
ATOM 536 N N . LYS A 1 72 ? 14.460 -0.237 -3.613 1.00 86.88 72 LYS A N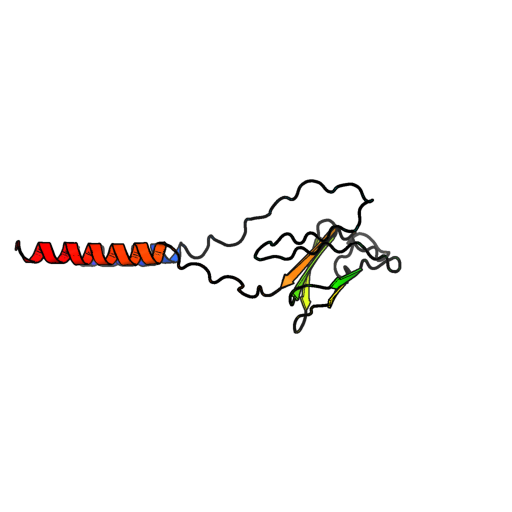 1
ATOM 537 C CA . LYS A 1 72 ? 14.706 -0.780 -2.275 1.00 86.88 72 LYS A CA 1
ATOM 538 C C . LYS A 1 72 ? 13.732 -0.137 -1.307 1.00 86.88 72 LYS A C 1
ATOM 540 O O . LYS A 1 72 ? 13.618 1.086 -1.286 1.00 86.88 72 LYS A O 1
ATOM 545 N N . LEU A 1 73 ? 13.029 -0.952 -0.536 1.00 85.81 73 LEU A N 1
ATOM 546 C CA . LEU A 1 73 ? 11.923 -0.515 0.306 1.00 85.81 73 LEU A CA 1
ATOM 547 C C . LEU A 1 73 ? 12.247 -0.764 1.778 1.00 85.81 73 LEU A C 1
ATOM 549 O O . LEU A 1 73 ? 12.914 -1.734 2.136 1.00 85.81 73 LEU A O 1
ATOM 553 N N . SER A 1 74 ? 11.744 0.117 2.637 1.00 84.94 74 SER A N 1
ATOM 554 C CA . SER A 1 74 ? 11.881 0.015 4.095 1.00 84.94 74 SER A CA 1
ATOM 555 C C . SER A 1 74 ? 10.979 -1.073 4.702 1.00 84.94 74 SER A C 1
ATOM 557 O O . SER A 1 74 ? 11.200 -1.538 5.822 1.00 84.94 74 SER A O 1
ATOM 559 N N . GLN A 1 75 ? 9.968 -1.505 3.946 1.00 86.25 75 GLN A N 1
ATOM 560 C CA . GLN A 1 75 ? 8.925 -2.435 4.360 1.00 86.25 75 GLN A CA 1
ATOM 561 C C . GLN A 1 75 ? 8.693 -3.528 3.315 1.00 86.25 75 GLN A C 1
ATOM 563 O O . GLN A 1 75 ? 8.980 -3.352 2.132 1.00 86.25 75 GLN A O 1
ATOM 568 N N . LEU A 1 76 ? 8.139 -4.654 3.767 1.00 89.69 76 LEU A N 1
ATOM 569 C CA . LEU A 1 76 ? 7.809 -5.780 2.902 1.00 89.69 76 LEU A CA 1
ATOM 570 C C . LEU A 1 76 ? 6.600 -5.438 2.024 1.00 89.69 76 LEU A C 1
ATOM 572 O O . LEU A 1 76 ? 5.531 -5.089 2.535 1.00 89.69 76 LEU A O 1
ATOM 576 N N . VAL A 1 77 ? 6.759 -5.576 0.710 1.00 89.56 77 VAL A N 1
ATOM 577 C CA . VAL A 1 77 ? 5.736 -5.217 -0.277 1.00 89.56 77 VAL A CA 1
ATOM 578 C C . VAL A 1 77 ? 5.186 -6.441 -0.978 1.00 89.56 77 VAL A C 1
ATOM 580 O O . VAL A 1 77 ? 5.945 -7.283 -1.441 1.00 89.56 77 VAL A O 1
ATOM 583 N N . TYR A 1 78 ? 3.859 -6.505 -1.074 1.00 92.19 78 TYR A N 1
ATOM 584 C CA . TYR A 1 78 ? 3.117 -7.627 -1.655 1.00 92.19 78 TYR A CA 1
ATOM 585 C C . TYR A 1 78 ? 2.455 -7.275 -2.978 1.00 92.19 78 TYR A C 1
ATOM 587 O O . TYR A 1 78 ? 2.167 -8.167 -3.766 1.00 92.19 78 TYR A O 1
ATOM 595 N N . TYR A 1 79 ? 2.219 -5.991 -3.239 1.00 91.94 79 TYR A N 1
ATOM 596 C CA . TYR A 1 79 ? 1.677 -5.546 -4.512 1.00 91.94 79 TYR A CA 1
ATOM 597 C C . TYR A 1 79 ? 2.362 -4.272 -4.967 1.00 91.94 79 TYR A C 1
ATOM 599 O O . TYR A 1 79 ? 2.816 -3.467 -4.154 1.00 91.94 79 TYR A O 1
ATOM 607 N N . TYR A 1 80 ? 2.376 -4.041 -6.270 1.00 93.12 80 TYR A N 1
ATOM 608 C CA . TYR A 1 80 ? 2.726 -2.742 -6.820 1.00 93.12 80 TYR A CA 1
ATOM 609 C C . TYR A 1 80 ? 1.785 -2.380 -7.962 1.00 93.12 80 TYR A C 1
ATOM 611 O O . TYR A 1 80 ? 1.257 -3.244 -8.663 1.00 93.12 80 TYR A O 1
ATOM 619 N N . THR A 1 81 ? 1.558 -1.086 -8.138 1.00 93.06 81 THR A N 1
ATOM 620 C CA . THR A 1 81 ? 0.769 -0.543 -9.240 1.00 93.06 81 THR A CA 1
ATOM 621 C C . THR A 1 81 ? 1.638 0.332 -10.114 1.00 93.06 81 THR A C 1
ATOM 623 O O . THR A 1 81 ? 2.355 1.189 -9.600 1.00 93.06 81 THR A O 1
ATOM 626 N N . VAL A 1 82 ? 1.529 0.157 -11.427 1.00 93.00 82 VAL A N 1
ATOM 627 C CA . VAL A 1 82 ? 2.192 1.004 -12.424 1.00 93.00 82 VAL A CA 1
ATOM 628 C C . VAL A 1 82 ? 1.118 1.790 -13.160 1.00 93.00 82 VAL A C 1
ATOM 630 O O . VAL A 1 82 ? 0.166 1.199 -13.670 1.00 93.00 82 VAL A O 1
ATOM 633 N N . LYS A 1 83 ? 1.263 3.116 -13.223 1.00 91.50 83 LYS A N 1
ATOM 634 C CA . LYS A 1 83 ? 0.394 4.001 -14.006 1.00 91.50 83 LYS A CA 1
ATOM 635 C C . LYS A 1 83 ? 1.145 4.525 -15.219 1.00 91.50 83 LYS A C 1
ATOM 637 O O . LYS A 1 83 ? 2.153 5.224 -15.072 1.00 91.50 83 LYS A O 1
ATOM 642 N N . ALA A 1 84 ? 0.597 4.274 -16.402 1.00 91.19 84 ALA A N 1
ATOM 643 C CA . ALA A 1 84 ? 1.160 4.751 -17.655 1.00 91.19 84 ALA A CA 1
ATOM 644 C C . ALA A 1 84 ? 0.067 5.350 -18.554 1.00 91.19 84 ALA A C 1
ATOM 646 O O . ALA A 1 84 ? -0.887 4.680 -18.958 1.00 91.19 84 ALA A O 1
ATOM 647 N N . GLY A 1 85 ? 0.178 6.649 -18.842 1.00 88.38 85 GLY A N 1
ATOM 648 C CA . GLY A 1 85 ? -0.908 7.427 -19.446 1.00 88.38 85 GLY A CA 1
ATOM 649 C C . GLY A 1 85 ? -2.211 7.353 -18.630 1.00 88.38 85 GLY A C 1
ATOM 650 O O . GLY A 1 85 ? -2.225 7.659 -17.437 1.00 88.38 85 GLY A O 1
ATOM 651 N N . ASN A 1 86 ? -3.298 6.930 -19.285 1.00 90.12 86 ASN A N 1
ATOM 652 C CA . ASN A 1 86 ? -4.630 6.765 -18.679 1.00 90.12 86 ASN A CA 1
ATOM 653 C C . ASN A 1 86 ? -4.909 5.347 -18.155 1.00 90.12 86 ASN A C 1
ATOM 655 O O . ASN A 1 86 ? -6.016 5.086 -17.686 1.00 90.12 86 ASN A O 1
ATOM 659 N N . ASP A 1 87 ? -3.926 4.450 -18.215 1.00 91.50 87 ASP A N 1
ATOM 660 C CA . ASP A 1 87 ? -4.087 3.059 -17.804 1.00 91.50 87 ASP A CA 1
ATOM 661 C C . ASP A 1 87 ? -3.267 2.775 -16.545 1.00 91.50 87 ASP A C 1
ATOM 663 O O . ASP A 1 87 ? -2.272 3.446 -16.244 1.00 91.50 87 ASP A O 1
ATOM 667 N N . PHE A 1 88 ? -3.675 1.738 -15.821 1.00 93.44 88 PHE A N 1
ATOM 668 C CA . PHE A 1 88 ? -2.942 1.218 -14.679 1.00 93.44 88 PHE A CA 1
ATOM 669 C C . PHE A 1 88 ? -2.963 -0.309 -14.680 1.00 93.44 88 PHE A C 1
ATOM 671 O O . PHE A 1 88 ? -3.912 -0.929 -15.159 1.00 93.44 88 PHE A O 1
ATOM 678 N N . ALA A 1 89 ? -1.921 -0.904 -14.110 1.00 92.00 89 ALA A N 1
ATOM 679 C CA . ALA A 1 89 ? -1.839 -2.333 -13.843 1.00 92.00 89 ALA A CA 1
ATOM 680 C C . ALA A 1 89 ? -1.470 -2.558 -12.374 1.00 92.00 89 ALA A C 1
ATOM 682 O O . ALA A 1 89 ? -0.647 -1.822 -11.826 1.00 92.00 89 ALA A O 1
ATOM 683 N N . LEU A 1 90 ? -2.093 -3.560 -11.753 1.00 93.44 90 LEU A N 1
ATOM 684 C CA . LEU A 1 90 ? -1.791 -4.042 -10.407 1.00 93.44 90 LEU A CA 1
ATOM 685 C C . LEU A 1 90 ? -1.103 -5.398 -10.529 1.00 93.44 90 LEU A C 1
ATOM 687 O O . LEU A 1 90 ? -1.607 -6.289 -11.212 1.00 93.44 90 LEU A O 1
ATOM 691 N N . TYR A 1 91 ? 0.013 -5.549 -9.834 1.00 91.50 91 TYR A N 1
ATOM 692 C CA . TYR A 1 91 ? 0.807 -6.764 -9.822 1.00 91.50 91 TYR A CA 1
ATOM 693 C C . TYR A 1 91 ? 0.943 -7.282 -8.398 1.00 91.50 91 TYR A C 1
ATOM 695 O O . TYR A 1 91 ? 1.143 -6.501 -7.468 1.00 91.50 91 TYR A O 1
ATOM 703 N N . GLU A 1 92 ? 0.861 -8.598 -8.249 1.00 92.38 92 GLU A N 1
ATOM 704 C CA . GLU A 1 92 ? 1.094 -9.307 -6.995 1.00 92.38 92 GLU A CA 1
ATOM 705 C C . GLU A 1 92 ? 2.524 -9.856 -6.954 1.00 92.38 92 GLU A C 1
ATOM 707 O O . GLU A 1 92 ? 3.047 -10.370 -7.945 1.00 92.38 9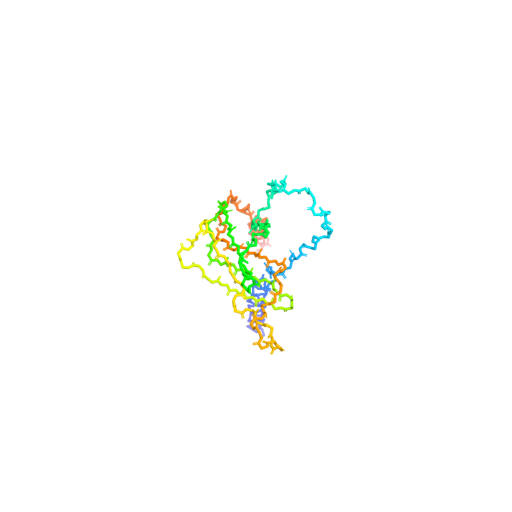2 GLU A O 1
ATOM 712 N N . ILE A 1 93 ? 3.153 -9.752 -5.789 1.00 90.88 93 ILE A N 1
ATOM 713 C CA . ILE A 1 93 ? 4.483 -10.265 -5.489 1.00 90.88 93 ILE A CA 1
ATOM 714 C C . ILE A 1 93 ? 4.323 -11.465 -4.559 1.00 90.88 93 ILE A C 1
ATOM 716 O O . ILE A 1 93 ? 3.992 -11.325 -3.379 1.00 90.88 93 ILE A O 1
ATOM 720 N N . SER A 1 94 ? 4.614 -12.657 -5.077 1.00 91.06 94 SER A N 1
ATOM 721 C CA . SER A 1 94 ? 4.558 -13.886 -4.285 1.00 91.06 94 SER A CA 1
ATOM 722 C C . SER A 1 94 ? 5.564 -13.842 -3.131 1.00 91.06 94 SER A C 1
ATOM 724 O O . SER A 1 94 ? 6.770 -13.772 -3.354 1.00 91.06 94 SER A O 1
ATOM 726 N N . GLY A 1 95 ? 5.064 -13.929 -1.896 1.00 90.25 95 GLY A N 1
ATOM 727 C CA . GLY A 1 95 ? 5.880 -13.978 -0.675 1.00 90.25 95 GLY A CA 1
ATOM 728 C C . GLY A 1 95 ? 6.371 -12.623 -0.155 1.00 90.25 95 GLY A C 1
ATOM 729 O O . GLY A 1 95 ? 6.935 -12.576 0.935 1.00 90.25 95 GLY A O 1
ATOM 730 N N . GLY A 1 96 ? 6.107 -11.540 -0.887 1.00 90.62 96 GLY A N 1
ATOM 731 C CA . GLY A 1 96 ? 6.551 -10.190 -0.563 1.00 90.62 96 GLY A CA 1
ATOM 732 C C . GLY A 1 96 ? 8.064 -9.976 -0.712 1.00 90.62 96 GLY A C 1
ATOM 733 O O . GLY A 1 96 ? 8.866 -10.879 -0.483 1.00 90.62 96 GLY A O 1
ATOM 734 N N . LEU A 1 97 ? 8.476 -8.769 -1.106 1.00 90.69 97 LEU A N 1
ATOM 735 C CA . LEU A 1 97 ? 9.888 -8.422 -1.322 1.00 90.69 97 LEU A CA 1
ATOM 736 C C . LEU A 1 97 ? 10.230 -7.039 -0.748 1.00 90.69 97 LEU A C 1
ATOM 738 O O . LEU A 1 97 ? 9.378 -6.152 -0.702 1.00 90.69 97 LEU A O 1
ATOM 742 N N . TYR A 1 98 ? 11.486 -6.870 -0.323 1.00 87.56 98 TYR A N 1
ATOM 743 C CA . TYR A 1 98 ? 12.082 -5.566 0.019 1.00 87.56 98 TYR A CA 1
ATOM 744 C C . TYR A 1 98 ? 12.752 -4.907 -1.191 1.00 87.56 98 TYR A C 1
ATOM 746 O O . TYR A 1 98 ? 12.792 -3.684 -1.291 1.00 87.56 98 TYR A O 1
ATOM 754 N N . ASP A 1 99 ? 13.248 -5.723 -2.122 1.00 90.25 99 ASP A N 1
ATOM 755 C CA . ASP A 1 99 ? 13.825 -5.285 -3.387 1.00 90.25 99 ASP A CA 1
ATOM 756 C C . ASP A 1 99 ? 12.847 -5.645 -4.510 1.00 90.25 99 ASP A C 1
ATOM 758 O O . ASP A 1 99 ? 12.671 -6.818 -4.848 1.00 90.25 99 ASP A O 1
ATOM 762 N N . VAL A 1 100 ? 12.176 -4.642 -5.074 1.00 85.75 100 VAL A N 1
ATOM 763 C CA . VAL A 1 100 ? 11.150 -4.843 -6.105 1.00 85.75 100 VAL A CA 1
ATOM 764 C C . VAL A 1 100 ? 11.669 -4.353 -7.450 1.00 85.75 100 VAL A C 1
ATOM 766 O O . VAL A 1 100 ? 12.068 -3.196 -7.589 1.00 85.75 100 VAL A O 1
ATOM 769 N N . SER A 1 101 ? 11.623 -5.233 -8.450 1.00 89.12 101 SER A N 1
ATOM 770 C CA . SER A 1 101 ? 11.771 -4.870 -9.860 1.00 89.12 101 SER A CA 1
ATOM 771 C C . SER A 1 101 ? 10.382 -4.763 -10.481 1.00 89.12 101 SER A C 1
ATOM 773 O O . SER A 1 101 ? 9.574 -5.680 -10.337 1.00 89.12 101 SER A O 1
ATOM 775 N N . TRP A 1 102 ? 10.104 -3.663 -11.170 1.00 88.25 102 TRP A N 1
ATOM 776 C CA . TRP A 1 102 ? 8.826 -3.423 -11.838 1.00 88.25 102 TRP A CA 1
ATOM 777 C C . TRP A 1 102 ? 9.040 -3.148 -13.326 1.00 88.25 102 TRP A C 1
ATOM 779 O O . TRP A 1 102 ? 10.092 -2.644 -13.718 1.00 88.25 102 TRP A O 1
ATOM 789 N N . ALA A 1 103 ? 8.037 -3.469 -14.146 1.00 85.81 103 ALA A N 1
ATOM 790 C CA . ALA A 1 103 ? 8.016 -3.174 -15.577 1.00 85.81 103 ALA A CA 1
ATOM 791 C C . ALA A 1 103 ? 6.583 -2.882 -16.061 1.00 85.81 103 ALA A C 1
ATOM 793 O O . ALA A 1 103 ? 5.599 -3.356 -15.484 1.00 85.81 103 ALA A O 1
ATOM 794 N N . ASN A 1 104 ? 6.443 -2.090 -17.126 1.00 84.94 104 ASN A N 1
ATOM 795 C CA . ASN A 1 104 ? 5.151 -1.713 -17.718 1.00 84.94 104 ASN A CA 1
ATOM 796 C C . ASN A 1 104 ? 4.712 -2.613 -18.890 1.00 84.94 104 ASN A C 1
ATOM 798 O O . ASN A 1 104 ? 3.886 -2.199 -19.701 1.00 84.94 104 ASN A O 1
ATOM 802 N N . GLU A 1 105 ? 5.214 -3.848 -18.971 1.00 80.75 105 GLU A N 1
ATOM 803 C CA . GLU A 1 105 ? 4.993 -4.765 -20.105 1.00 80.75 105 GLU A CA 1
ATOM 804 C C . GLU A 1 105 ? 3.512 -5.054 -20.406 1.00 80.75 105 GLU A C 1
ATOM 806 O O . GLU A 1 105 ? 3.141 -5.343 -21.549 1.00 80.75 105 GLU A O 1
ATOM 811 N N . THR A 1 106 ? 2.647 -4.965 -19.392 1.00 83.81 106 THR A N 1
ATOM 812 C CA . THR A 1 106 ? 1.206 -5.208 -19.550 1.00 83.81 106 THR A CA 1
ATOM 813 C C . THR A 1 106 ? 0.439 -3.994 -20.079 1.00 83.81 106 THR A C 1
ATOM 815 O O . THR A 1 106 ? -0.658 -4.160 -20.614 1.00 83.81 106 THR A O 1
ATOM 818 N N . ILE A 1 107 ? 1.006 -2.784 -19.995 1.00 85.31 107 ILE A N 1
ATOM 819 C CA . ILE A 1 107 ? 0.337 -1.535 -20.379 1.00 85.31 107 ILE A CA 1
ATOM 820 C C . ILE A 1 107 ? 0.802 -1.103 -21.774 1.00 85.31 107 ILE A C 1
ATOM 822 O O . ILE A 1 107 ? 1.681 -0.253 -21.952 1.00 85.31 107 ILE A O 1
ATOM 826 N N . LYS A 1 108 ? 0.185 -1.708 -22.791 1.00 85.50 108 LYS A N 1
ATOM 827 C CA . LYS A 1 108 ? 0.498 -1.454 -24.203 1.00 85.50 108 LYS A CA 1
ATOM 828 C C . LYS A 1 108 ? -0.318 -0.294 -24.765 1.00 85.50 108 LYS A C 1
ATOM 830 O O . LYS A 1 108 ? -1.467 -0.070 -24.382 1.00 85.50 108 LYS A O 1
ATOM 835 N N . ASN A 1 109 ? 0.254 0.440 -25.716 1.00 80.94 109 ASN A N 1
ATOM 836 C CA . ASN A 1 109 ? -0.518 1.393 -26.502 1.00 80.94 109 ASN A CA 1
ATOM 837 C C . ASN A 1 109 ? -1.387 0.619 -27.517 1.00 80.94 109 ASN A C 1
ATOM 839 O O . ASN A 1 109 ? -0.823 -0.039 -28.391 1.00 80.94 109 ASN A O 1
ATOM 843 N N . PRO A 1 110 ? -2.732 0.690 -27.446 1.00 76.50 110 PRO A N 1
ATOM 844 C CA . PRO A 1 110 ? -3.607 -0.095 -28.323 1.00 76.50 110 PRO A CA 1
ATOM 845 C C . PRO A 1 110 ? -3.432 0.234 -29.812 1.00 76.50 110 PRO A C 1
ATOM 847 O O . PRO A 1 110 ? -3.781 -0.580 -30.660 1.00 76.50 110 PRO A O 1
ATOM 850 N N . ASN A 1 111 ? -2.876 1.406 -30.131 1.00 78.06 111 ASN A N 1
ATOM 851 C CA . ASN A 1 111 ? -2.744 1.902 -31.498 1.00 78.06 111 ASN A CA 1
ATOM 852 C C . ASN A 1 111 ? -1.319 1.789 -32.062 1.00 78.06 111 ASN A C 1
ATOM 854 O O . ASN A 1 111 ? -1.056 2.351 -33.123 1.00 78.06 111 ASN A O 1
ATOM 858 N N . ASN A 1 112 ? -0.385 1.127 -31.369 1.00 71.69 112 ASN A N 1
ATOM 859 C CA . ASN A 1 112 ? 1.009 1.076 -31.807 1.00 71.69 112 ASN A CA 1
ATOM 860 C C . ASN A 1 112 ? 1.476 -0.358 -32.098 1.00 71.69 112 ASN A C 1
ATOM 862 O O . ASN A 1 112 ? 1.491 -1.213 -31.217 1.00 71.69 112 ASN A O 1
ATOM 866 N N . THR A 1 113 ? 1.880 -0.603 -33.345 1.00 68.81 113 THR A N 1
ATOM 867 C CA . THR A 1 113 ? 2.410 -1.885 -33.836 1.00 68.81 113 THR A CA 1
ATOM 868 C C . THR A 1 113 ? 3.879 -2.121 -33.481 1.00 68.81 113 THR A C 1
ATOM 870 O O . THR A 1 113 ? 4.363 -3.234 -33.652 1.00 68.81 113 THR A O 1
ATOM 873 N N . ASN A 1 114 ? 4.590 -1.106 -32.981 1.00 75.62 114 ASN A N 1
ATOM 874 C CA . ASN A 1 114 ? 6.038 -1.146 -32.758 1.00 75.62 114 ASN A CA 1
ATOM 875 C C . ASN A 1 114 ? 6.411 -1.451 -31.301 1.00 75.62 114 ASN A C 1
ATOM 877 O O . ASN A 1 114 ? 7.447 -1.002 -30.839 1.00 75.62 114 ASN A O 1
ATOM 881 N N . ASN A 1 115 ? 5.554 -2.142 -30.544 1.00 69.94 115 ASN A N 1
ATOM 882 C CA . ASN A 1 115 ? 5.772 -2.409 -29.116 1.00 69.94 115 ASN A CA 1
ATOM 883 C C . ASN A 1 115 ? 5.980 -1.166 -28.223 1.00 69.94 115 ASN A C 1
ATOM 885 O O . ASN A 1 115 ? 6.331 -1.349 -27.063 1.00 69.94 115 ASN A O 1
ATOM 889 N N . ASN A 1 116 ? 5.693 0.066 -28.678 1.00 79.12 116 ASN A N 1
ATOM 890 C CA . ASN A 1 116 ? 5.780 1.233 -27.793 1.00 79.12 116 ASN A CA 1
ATOM 891 C C . ASN A 1 116 ? 4.848 1.053 -26.594 1.00 79.12 116 ASN A C 1
ATOM 893 O O . ASN A 1 116 ? 3.613 1.112 -26.705 1.00 79.12 116 ASN A O 1
ATOM 897 N N . LEU A 1 117 ? 5.462 0.882 -25.434 1.00 83.25 117 LEU A N 1
ATOM 898 C CA . LEU A 1 117 ? 4.772 0.902 -24.163 1.00 83.25 117 LEU A CA 1
ATOM 899 C C . LEU A 1 117 ? 4.398 2.342 -23.807 1.00 83.25 117 LEU A C 1
ATOM 901 O O . LEU A 1 117 ? 5.001 3.305 -24.284 1.00 83.25 117 LEU A O 1
ATOM 905 N N . LYS A 1 118 ? 3.356 2.503 -22.989 1.00 88.19 118 LYS A N 1
ATOM 906 C CA . LYS A 1 118 ? 2.970 3.832 -22.500 1.00 88.19 118 LYS A CA 1
ATOM 907 C C . LYS A 1 118 ? 4.023 4.349 -21.518 1.00 88.19 118 LYS A C 1
ATOM 909 O O . LYS A 1 118 ? 4.520 3.579 -20.695 1.00 88.19 118 LYS A O 1
ATOM 914 N N . ASP A 1 119 ? 4.303 5.650 -21.556 1.00 87.06 119 ASP A N 1
ATOM 915 C CA . ASP A 1 119 ? 5.211 6.279 -20.596 1.00 87.06 119 ASP A CA 1
ATOM 916 C C . ASP A 1 119 ? 4.686 6.132 -19.168 1.00 87.06 119 ASP A C 1
ATOM 918 O O . ASP A 1 119 ? 3.532 6.456 -18.863 1.00 87.06 119 ASP A O 1
ATOM 922 N N . VAL A 1 120 ? 5.554 5.626 -18.293 1.00 88.44 120 VAL A N 1
ATOM 923 C CA . VAL A 1 120 ? 5.257 5.439 -16.875 1.00 88.44 120 VAL A CA 1
ATOM 924 C C . VAL A 1 120 ? 5.330 6.788 -16.181 1.00 88.44 120 VAL A C 1
ATOM 926 O O . VAL A 1 120 ? 6.336 7.484 -16.256 1.00 88.44 120 VAL A O 1
ATOM 929 N N . SER A 1 121 ? 4.250 7.140 -15.491 1.00 89.19 121 SER A N 1
ATOM 930 C CA . SER A 1 121 ? 4.164 8.381 -14.717 1.00 89.19 121 SER A CA 1
ATOM 931 C C . SER A 1 121 ? 4.327 8.142 -13.220 1.00 89.19 121 SER A C 1
ATOM 933 O O . SER A 1 121 ? 4.883 8.986 -12.531 1.00 89.19 121 SER A O 1
ATOM 935 N N . HIS A 1 122 ? 3.822 7.014 -12.712 1.00 89.38 122 HIS A N 1
ATOM 936 C CA . HIS A 1 122 ? 3.826 6.706 -11.285 1.00 89.38 122 HIS A CA 1
ATOM 937 C C . HIS A 1 122 ? 3.972 5.205 -11.061 1.00 89.38 122 HIS A C 1
ATOM 939 O O . HIS A 1 122 ? 3.404 4.396 -11.802 1.00 89.38 122 HIS A O 1
ATOM 945 N N . VAL A 1 123 ? 4.667 4.859 -9.981 1.00 90.12 123 VAL A N 1
ATOM 946 C CA . VAL A 1 123 ? 4.697 3.514 -9.414 1.00 90.12 123 VAL A CA 1
ATOM 947 C C . VAL A 1 123 ? 4.380 3.635 -7.928 1.00 90.12 123 VAL A C 1
ATOM 949 O O . VAL A 1 123 ? 4.894 4.522 -7.253 1.00 90.12 123 VAL A O 1
ATOM 952 N N . THR A 1 124 ? 3.494 2.783 -7.425 1.00 90.56 124 THR A N 1
ATOM 953 C CA . THR A 1 124 ? 3.104 2.764 -6.009 1.00 90.56 124 THR A CA 1
ATOM 954 C C . THR A 1 124 ? 3.256 1.357 -5.471 1.00 90.56 124 THR A C 1
ATOM 956 O O . THR A 1 124 ? 2.863 0.397 -6.132 1.00 90.56 124 THR A O 1
ATOM 959 N N . PHE A 1 125 ? 3.811 1.240 -4.271 1.00 90.94 125 PHE A N 1
ATOM 960 C CA . PHE A 1 125 ? 4.070 -0.030 -3.612 1.00 90.94 125 PHE A CA 1
ATOM 961 C C . PHE A 1 125 ? 3.134 -0.202 -2.418 1.00 90.94 125 PHE A C 1
ATOM 963 O O . PHE A 1 125 ? 2.909 0.730 -1.647 1.00 90.94 125 PHE A O 1
ATOM 970 N N . TRP A 1 126 ? 2.593 -1.406 -2.265 1.00 90.00 126 TRP A N 1
ATOM 971 C CA . TRP A 1 126 ? 1.612 -1.747 -1.243 1.00 90.00 126 TRP A CA 1
ATOM 972 C C . TRP A 1 126 ? 2.175 -2.855 -0.352 1.00 90.00 126 TRP A C 1
ATOM 974 O O . TRP A 1 126 ? 2.282 -4.022 -0.748 1.00 90.00 126 TRP A O 1
ATOM 984 N N . GLY A 1 127 ? 2.568 -2.469 0.858 1.00 88.56 127 GLY A N 1
ATOM 985 C CA . GLY A 1 127 ? 2.980 -3.385 1.916 1.00 88.56 127 GLY A CA 1
ATOM 986 C C . GLY A 1 127 ? 1.853 -3.682 2.894 1.00 88.56 127 GLY A C 1
ATOM 987 O O . GLY A 1 127 ? 0.839 -2.985 2.933 1.00 88.56 127 GLY A O 1
ATOM 988 N N . ILE A 1 128 ? 2.043 -4.716 3.713 1.00 78.38 128 ILE A N 1
ATOM 989 C CA . ILE A 1 128 ? 1.238 -4.871 4.925 1.00 78.38 128 ILE A CA 1
ATOM 990 C C . ILE A 1 128 ? 1.843 -3.901 5.939 1.00 78.38 128 ILE A C 1
ATOM 992 O O . ILE A 1 128 ? 2.996 -4.110 6.327 1.00 78.38 128 ILE A O 1
ATOM 996 N N . PRO A 1 129 ? 1.121 -2.849 6.365 1.00 68.88 129 PRO A N 1
ATOM 997 C CA . PRO A 1 129 ? 1.638 -1.977 7.400 1.00 68.88 129 PRO A CA 1
ATOM 998 C C . PRO A 1 129 ? 1.882 -2.832 8.640 1.00 68.88 129 PRO A C 1
ATOM 1000 O O . PRO A 1 129 ? 0.974 -3.508 9.134 1.00 68.88 129 PRO A O 1
ATOM 1003 N N . THR A 1 130 ? 3.107 -2.814 9.159 1.00 68.81 130 THR A N 1
ATOM 1004 C CA . THR A 1 130 ? 3.309 -3.239 10.538 1.00 68.81 130 THR A CA 1
ATOM 1005 C C . THR A 1 130 ? 2.501 -2.264 11.394 1.00 68.81 130 THR A C 1
ATOM 1007 O O . THR A 1 130 ? 2.653 -1.051 11.234 1.00 68.81 130 THR A O 1
ATOM 1010 N N . PRO A 1 131 ? 1.570 -2.730 12.244 1.00 64.06 131 PRO A N 1
ATOM 1011 C CA . PRO A 1 131 ? 0.833 -1.831 13.117 1.00 64.06 131 PRO A CA 1
ATOM 1012 C C . PRO A 1 131 ? 1.828 -1.227 14.113 1.00 64.06 131 PRO A C 1
ATOM 1014 O O . PRO A 1 131 ? 2.138 -1.821 15.140 1.00 64.06 131 PRO A O 1
ATOM 1017 N N . THR A 1 132 ? 2.387 -0.065 13.772 1.00 67.56 132 THR A N 1
ATOM 1018 C CA . THR A 1 132 ? 3.424 0.606 14.567 1.00 67.56 132 THR A CA 1
ATOM 1019 C C . THR A 1 132 ? 2.838 1.364 15.744 1.00 67.56 132 THR A C 1
ATOM 1021 O O . THR A 1 132 ? 3.543 1.617 16.714 1.00 67.56 132 THR A O 1
ATOM 1024 N N . ASN A 1 133 ? 1.541 1.672 15.701 1.00 73.06 133 ASN A N 1
ATOM 1025 C CA . ASN A 1 133 ? 0.850 2.351 16.783 1.00 73.06 133 ASN A CA 1
ATOM 1026 C C . ASN A 1 133 ? -0.437 1.596 17.133 1.00 73.06 133 ASN A C 1
ATOM 1028 O O . ASN A 1 133 ? -1.292 1.430 16.257 1.00 73.06 133 ASN A O 1
ATOM 1032 N N . PRO A 1 134 ? -0.613 1.141 18.389 1.00 75.25 134 PRO A N 1
ATOM 1033 C CA . PRO A 1 134 ? -1.907 0.652 18.832 1.00 75.25 134 PRO A CA 1
ATOM 1034 C C . PRO A 1 134 ? -2.926 1.774 18.639 1.00 75.25 134 PRO A C 1
ATOM 1036 O O . PRO A 1 134 ? -2.739 2.884 19.137 1.00 75.25 134 PRO A O 1
ATOM 1039 N N . VAL A 1 135 ? -3.990 1.494 17.886 1.00 77.50 135 VAL A N 1
ATOM 1040 C CA . VAL A 1 135 ? -5.081 2.451 17.698 1.00 77.50 135 VAL A CA 1
ATOM 1041 C C . VAL A 1 135 ? -5.665 2.752 19.081 1.00 77.50 135 VAL A C 1
ATOM 1043 O O . VAL A 1 135 ? -6.093 1.813 19.761 1.00 77.50 135 VAL A O 1
ATOM 1046 N N . PRO A 1 136 ? -5.677 4.021 19.536 1.00 82.94 136 PRO A N 1
ATOM 1047 C CA . PRO A 1 136 ? -6.315 4.370 20.795 1.00 82.94 136 PRO A CA 1
ATOM 1048 C C . PRO A 1 136 ? -7.763 3.878 20.791 1.00 82.94 136 PRO A C 1
ATOM 1050 O O . PRO A 1 136 ? -8.477 4.063 19.804 1.00 82.94 136 PRO A O 1
ATOM 1053 N N . ILE A 1 137 ? -8.192 3.236 21.883 1.00 87.00 137 ILE A N 1
ATOM 1054 C CA . ILE A 1 137 ? -9.565 2.735 22.021 1.00 87.00 137 ILE A CA 1
ATOM 1055 C C . ILE A 1 137 ? -10.521 3.896 21.705 1.00 87.00 137 ILE A C 1
ATOM 1057 O O . ILE A 1 137 ? -10.414 4.950 22.341 1.00 87.00 137 ILE A O 1
ATOM 1061 N N . PRO A 1 138 ? -11.435 3.748 20.729 1.00 86.62 138 PRO A N 1
ATOM 1062 C CA . PRO A 1 138 ? -12.236 4.870 20.279 1.00 86.62 138 PRO A CA 1
ATOM 1063 C C . PRO A 1 138 ? -13.125 5.365 21.420 1.00 86.62 138 PRO A C 1
ATOM 1065 O O . PRO A 1 138 ? -13.689 4.577 22.186 1.00 86.62 138 PRO A O 1
ATOM 1068 N N . ALA A 1 139 ? -13.283 6.688 21.514 1.00 93.81 139 ALA A N 1
ATOM 1069 C CA . ALA A 1 139 ? -14.097 7.339 22.543 1.00 93.81 139 ALA A CA 1
ATOM 1070 C C . ALA A 1 139 ? -15.547 6.816 22.582 1.00 93.81 139 ALA A C 1
ATOM 1072 O O . ALA A 1 139 ? -16.217 6.925 23.605 1.00 93.81 139 ALA A O 1
ATOM 1073 N N . SER A 1 140 ? -16.015 6.187 21.500 1.00 91.31 140 SER A N 1
ATOM 1074 C CA . SER A 1 140 ? -17.293 5.483 21.429 1.00 91.31 140 SER A CA 1
ATOM 1075 C C . SER A 1 140 ? -17.424 4.347 22.446 1.00 91.31 140 SER A C 1
ATOM 1077 O O . SER A 1 140 ? -18.510 4.176 22.990 1.00 91.31 140 SER A O 1
ATOM 1079 N N . VAL A 1 141 ? -16.356 3.610 22.775 1.00 95.19 141 VAL A N 1
ATOM 1080 C CA . VAL A 1 141 ? -16.403 2.551 23.805 1.00 95.19 141 VAL A CA 1
ATOM 1081 C C . VAL A 1 141 ? -16.599 3.161 25.195 1.00 95.19 141 VAL A C 1
ATOM 1083 O O . VAL A 1 141 ? -17.407 2.669 25.980 1.00 95.19 141 VAL A O 1
ATOM 1086 N N . LEU A 1 142 ? -15.920 4.275 25.485 1.00 95.00 142 LEU A N 1
ATOM 1087 C CA . LEU A 1 142 ? -16.086 5.006 26.746 1.00 95.00 142 LEU A CA 1
ATOM 1088 C C . LEU A 1 142 ? -17.464 5.671 26.847 1.00 95.00 142 LEU A C 1
ATOM 1090 O O . LEU A 1 142 ? -18.099 5.633 27.903 1.00 95.00 142 LEU A O 1
ATOM 1094 N N . LEU A 1 143 ? -17.957 6.246 25.750 1.00 95.56 143 LEU A N 1
ATOM 1095 C CA . LEU A 1 143 ? -19.295 6.827 25.677 1.00 95.56 143 LEU A CA 1
ATOM 1096 C C . LEU A 1 143 ? -20.372 5.748 25.856 1.00 95.56 143 LEU A C 1
ATOM 1098 O O . LEU A 1 143 ? -21.318 5.939 26.615 1.00 95.56 143 LEU A O 1
ATOM 1102 N N . LEU A 1 144 ? -20.207 4.593 25.208 1.00 96.44 144 LEU A N 1
ATOM 1103 C CA . LEU A 1 144 ? -21.112 3.455 25.348 1.00 96.44 144 LEU A CA 1
ATOM 1104 C C . LEU A 1 144 ? -21.118 2.934 26.791 1.00 96.44 144 LEU A C 1
ATOM 1106 O O . LEU A 1 144 ? -22.186 2.732 27.369 1.00 96.44 144 LEU A O 1
ATOM 1110 N N . GLY A 1 145 ? -19.936 2.768 27.392 1.00 96.56 145 GLY A N 1
ATOM 1111 C CA . GLY A 1 145 ? -19.793 2.329 28.779 1.00 96.56 145 GLY A CA 1
ATOM 1112 C C . GLY A 1 145 ? -20.420 3.306 29.777 1.00 96.56 145 GLY A C 1
ATOM 1113 O O . GLY A 1 145 ? -21.199 2.898 30.639 1.00 96.56 145 GLY A O 1
ATOM 1114 N N . SER A 1 146 ? -20.152 4.606 29.634 1.00 97.19 146 SER A N 1
ATOM 1115 C CA . SER A 1 146 ? -20.741 5.638 30.501 1.00 97.19 146 SER A CA 1
ATOM 1116 C C . SER A 1 146 ? -22.253 5.787 30.298 1.00 97.19 146 SER A C 1
ATOM 1118 O O . SER A 1 146 ? -22.992 5.927 31.276 1.00 97.19 146 SER A O 1
ATOM 1120 N N . GLY A 1 147 ? -22.739 5.660 29.061 1.00 97.50 147 GLY A N 1
ATOM 1121 C CA . GLY A 1 147 ? -24.166 5.652 28.744 1.00 97.50 147 GLY A CA 1
ATOM 1122 C C . GLY A 1 147 ? -24.915 4.499 29.418 1.00 97.50 147 GLY A C 1
ATOM 1123 O O . GLY A 1 147 ? -25.959 4.718 30.035 1.00 97.50 147 GLY A O 1
ATOM 1124 N N . LEU A 1 148 ? -24.360 3.282 29.379 1.00 97.50 148 LEU A N 1
ATOM 1125 C CA . LEU A 1 148 ? -24.947 2.108 30.039 1.00 97.50 148 LEU A CA 1
ATOM 1126 C C . LEU A 1 148 ? -25.028 2.274 31.561 1.00 97.50 148 LEU A C 1
ATOM 1128 O O . LEU A 1 148 ? -26.068 1.980 32.156 1.00 97.50 148 LEU A O 1
ATOM 1132 N N . ILE A 1 149 ? -23.969 2.798 32.186 1.00 96.94 149 ILE A N 1
ATOM 1133 C CA . ILE A 1 149 ? -23.959 3.096 33.627 1.00 96.94 149 ILE A CA 1
ATOM 1134 C C . ILE A 1 149 ? -25.065 4.105 33.973 1.00 96.94 149 ILE A C 1
ATOM 1136 O O . ILE A 1 149 ? -25.796 3.911 34.950 1.00 96.94 149 ILE A O 1
ATOM 1140 N N . GLY A 1 150 ? -25.251 5.135 33.142 1.00 96.94 150 GLY A N 1
ATOM 1141 C CA . GLY A 1 150 ? -26.322 6.119 33.306 1.00 96.94 150 GLY A CA 1
ATOM 1142 C C . GLY A 1 150 ? -27.724 5.501 33.265 1.00 96.94 150 GLY A C 1
ATOM 1143 O O . GLY A 1 150 ? -28.552 5.778 34.138 1.00 96.94 150 GLY A O 1
ATOM 1144 N N . VAL A 1 151 ? -27.990 4.611 32.303 1.00 96.44 151 VAL A N 1
ATOM 1145 C CA . VAL A 1 151 ? -29.297 3.942 32.161 1.00 96.44 151 VAL A CA 1
ATOM 1146 C C . VAL A 1 151 ? -29.604 3.042 33.362 1.00 96.44 151 VAL A C 1
ATOM 1148 O O . VAL A 1 151 ? -30.714 3.089 33.899 1.00 96.44 151 VAL A O 1
ATOM 1151 N N . VAL A 1 152 ? -28.625 2.263 33.833 1.00 95.69 152 VAL A N 1
ATOM 1152 C CA . VAL A 1 152 ? -28.791 1.406 35.020 1.00 95.69 152 VAL A CA 1
ATOM 1153 C C . VAL A 1 152 ? -29.063 2.246 36.273 1.00 95.69 152 VAL A C 1
ATOM 1155 O O . VAL A 1 152 ? -29.936 1.894 37.072 1.00 95.69 152 VAL A O 1
ATOM 1158 N N . GLY A 1 153 ? -28.374 3.382 36.428 1.00 94.44 153 GLY A N 1
ATOM 1159 C CA . GLY A 1 153 ? -28.599 4.318 37.531 1.00 94.44 153 GLY A CA 1
ATOM 1160 C C . GLY A 1 153 ? -30.020 4.892 37.554 1.00 94.44 153 GLY A C 1
ATOM 1161 O O . GLY A 1 153 ? -30.670 4.903 38.602 1.00 94.44 153 GLY A O 1
ATOM 1162 N N . LEU A 1 154 ? -30.547 5.305 36.396 1.00 94.62 154 LEU A N 1
ATOM 1163 C CA . LEU A 1 154 ? -31.914 5.829 36.274 1.00 94.62 154 LEU A CA 1
ATOM 1164 C C . LEU A 1 154 ? -32.991 4.756 36.503 1.00 94.62 154 LEU A C 1
ATOM 1166 O O . LEU A 1 154 ? -34.058 5.063 37.040 1.00 94.62 154 LEU A O 1
ATOM 1170 N N . GLY A 1 155 ? -32.717 3.499 36.139 1.00 90.50 155 GLY A N 1
ATOM 1171 C CA . GLY A 1 155 ? -33.639 2.379 36.342 1.00 90.50 155 GLY A CA 1
ATOM 1172 C C . GLY A 1 155 ? -33.914 2.063 37.817 1.00 90.50 155 GLY A C 1
ATOM 1173 O O . GLY A 1 155 ? -35.039 1.700 38.162 1.00 90.50 155 GLY A O 1
ATOM 1174 N N . LYS A 1 156 ? -32.926 2.249 38.704 1.00 88.44 156 LYS A N 1
ATOM 1175 C CA . LYS A 1 156 ? -33.075 1.968 40.144 1.00 88.44 156 LYS A CA 1
ATOM 1176 C C . LYS A 1 156 ? -34.002 2.955 40.858 1.00 88.44 156 LYS A C 1
ATOM 1178 O O . LYS A 1 156 ? -34.839 2.520 41.641 1.00 88.44 156 LYS A O 1
ATOM 1183 N N . LYS A 1 157 ? -33.941 4.250 40.526 1.00 81.56 157 LYS A N 1
ATOM 1184 C CA . LYS A 1 157 ? -34.779 5.280 41.175 1.00 81.56 157 LYS A CA 1
ATOM 1185 C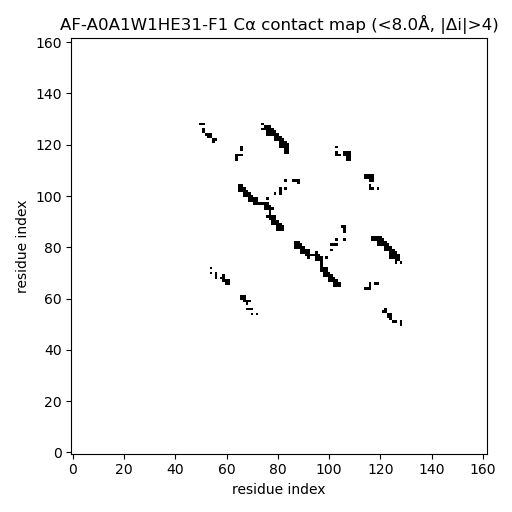 C . LYS A 1 157 ? -36.281 5.079 40.964 1.00 81.56 157 LYS A C 1
ATOM 1187 O O . LYS A 1 157 ? -37.073 5.463 41.811 1.00 81.56 157 LYS A O 1
ATOM 1192 N N . ARG A 1 158 ? -36.693 4.456 39.855 1.00 77.50 158 ARG A N 1
ATOM 1193 C CA . ARG A 1 158 ? -38.119 4.225 39.567 1.00 77.50 158 ARG A CA 1
ATOM 1194 C C . ARG A 1 158 ? -38.750 3.118 40.414 1.00 77.50 158 ARG A C 1
ATOM 1196 O O . ARG A 1 158 ? -39.970 3.077 40.499 1.00 77.50 158 ARG A O 1
ATOM 1203 N N . LYS A 1 159 ? -37.951 2.230 41.016 1.00 77.44 159 LYS A N 1
ATOM 1204 C CA . LYS A 1 159 ? -38.452 1.130 41.857 1.00 77.44 159 LYS A CA 1
ATOM 1205 C C . LYS A 1 159 ? -38.766 1.544 43.294 1.00 77.44 159 LYS A C 1
ATOM 1207 O O . LYS A 1 159 ? -39.490 0.822 43.955 1.00 77.44 159 LYS A O 1
ATOM 1212 N N . GLU A 1 160 ? -38.221 2.660 43.768 1.00 71.38 160 GLU A N 1
ATOM 1213 C CA . GLU A 1 160 ? -38.448 3.150 45.138 1.00 71.38 160 GLU A CA 1
ATOM 1214 C C . GLU A 1 160 ? -39.653 4.099 45.240 1.00 71.38 160 GLU A C 1
ATOM 1216 O O . 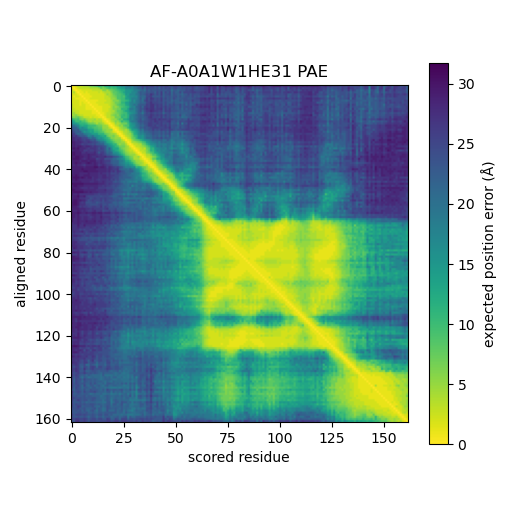GLU A 1 160 ? -40.090 4.423 46.337 1.00 71.38 160 GLU A O 1
ATOM 1221 N N . SER A 1 161 ? -40.193 4.562 44.109 1.00 65.94 161 SER A N 1
ATOM 1222 C CA . SER A 1 161 ? -41.345 5.480 44.057 1.00 65.94 161 SER A CA 1
ATOM 1223 C C . SER A 1 161 ? -42.649 4.818 43.591 1.00 65.94 161 SER A C 1
ATOM 1225 O O . SER A 1 161 ? -43.608 5.530 43.301 1.00 65.94 161 SER A O 1
ATOM 1227 N N . ALA A 1 162 ? -42.678 3.488 43.477 1.00 58.28 162 ALA A N 1
ATOM 1228 C CA . ALA A 1 162 ? -43.845 2.685 43.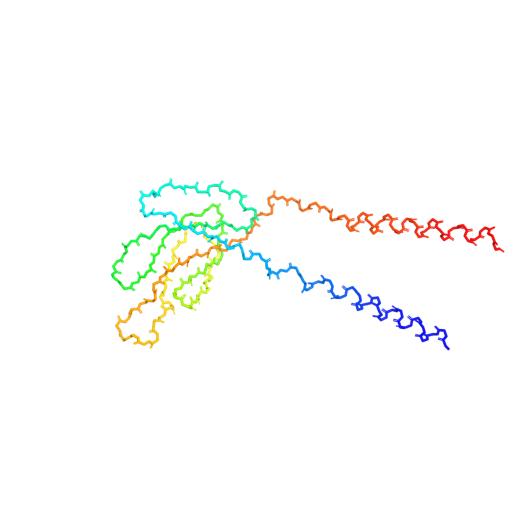108 1.00 58.28 162 ALA A CA 1
ATOM 1229 C C . ALA A 1 162 ? -44.118 1.654 44.203 1.00 58.28 162 ALA A C 1
ATOM 1231 O O . ALA A 1 162 ? -45.312 1.427 44.493 1.00 58.28 162 ALA A O 1
#

Foldseek 3Di:
DVVVVVVVVVVVVVVVVVPPPPDPDDDDPPPDDDDDDPDDPDDPPPPPDPFFDFDDDDFDDDDDQKGKDKDAAPAWFQKKKWDFDPDIDIDGDVPTDRIDIDIQQVAADPPDPPNHHGDTDGMGTHHDRPCPDDDPDDCVVVVVVVVVVVVVVVVVVVVVVD

Solvent-accessible surface area (backbone atoms only — not comparable to full-atom values): 10704 Å² total; per-residue (Å²): 112,75,70,60,56,52,54,52,54,54,52,51,54,56,56,63,64,66,66,72,81,80,79,86,80,90,85,80,83,75,81,83,80,83,84,79,74,101,80,74,90,84,74,85,78,86,66,89,55,93,79,61,70,79,66,83,75,80,85,56,90,61,74,95,58,59,64,44,47,73,44,83,49,99,54,53,25,37,32,40,37,45,31,27,78,97,46,73,49,81,45,81,42,89,89,41,39,42,68,45,76,49,67,46,84,87,49,64,40,93,89,47,92,80,64,49,44,46,64,74,78,47,61,46,59,41,52,74,73,72,84,86,63,84,76,74,81,57,67,63,60,56,50,51,52,53,49,53,53,52,53,57,58,58,56,55,62,60,67,79,78,111

pLDDT: mean 72.0, std 19.73, range [36.38, 97.5]

Nearest PDB structures (foldseek):
  6aed-assembly1_A  TM=5.674E-01  e=5.628E+00  Homo sapiens
  6qt9-assembly1_Y  TM=1.976E-01  e=5.534E-01  Haloarcula hispanica SH1 virus
  6ab5-assembly1_A  TM=2.671E-01  e=7.576E+00  Penaeus vannamei nodavirus

Radius of gyration: 26.86 Å; Cα contacts (8 Å, |Δi|>4): 156; chains: 1; bounding box: 70×35×79 Å